Protein AF-A0A392PIH7-F1 (afdb_monomer_lite)

Foldseek 3Di:
DDDDDLVNCVVVVVVLLVQCVDPDLVSVLVSLVVLLVCLVPPLVSCLVPLVVVLVSLVVSCPDPDPSSNVSSVSSNVSSVVSPVVVDDDDPDDDDDDDDDDDDDDDDDDDDDDDDDDDDDD

pLDDT: mean 76.93, std 20.31, range [34.88, 97.38]

Sequence (121 aa):
AGAIAPQSLEHLLPSIHDCLSSNDWATRKAAAETLCSLALHSSSLITDKTAPTVALLETCWCDKIKPVRESMTEALQLWKKIAGKGDGSSHDSKPLSSDGGNPESAVLSESSDLKKANSDE

Organism: NCBI:txid97028

Structure (mmCIF, N/CA/C/O backbone):
data_AF-A0A392PIH7-F1
#
_entry.id   AF-A0A392PIH7-F1
#
loop_
_atom_site.group_PDB
_atom_site.id
_atom_site.type_symbol
_atom_site.label_atom_id
_atom_site.label_alt_id
_atom_site.label_comp_id
_atom_site.label_asym_id
_atom_site.label_entity_id
_atom_site.label_seq_id
_atom_site.pdbx_PDB_ins_code
_atom_site.Cartn_x
_atom_site.Cartn_y
_atom_site.Cartn_z
_atom_site.occupancy
_atom_site.B_iso_or_equiv
_atom_site.auth_seq_id
_atom_site.auth_comp_id
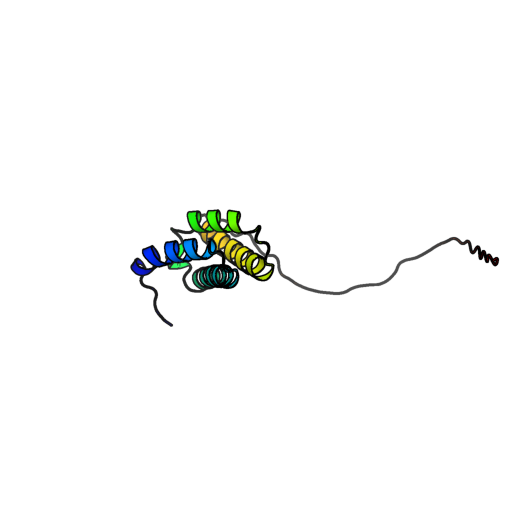_atom_site.auth_asym_id
_atom_site.auth_atom_id
_atom_site.pdbx_PDB_model_num
ATOM 1 N N . ALA A 1 1 ? -5.610 21.673 -0.692 1.00 46.09 1 ALA A N 1
ATOM 2 C CA . ALA A 1 1 ? -5.748 20.234 -0.395 1.00 46.09 1 ALA A CA 1
ATOM 3 C C . ALA A 1 1 ? -7.099 19.772 -0.924 1.00 46.09 1 ALA A C 1
ATOM 5 O O . ALA A 1 1 ? -8.081 20.457 -0.663 1.00 46.09 1 ALA A O 1
ATOM 6 N N . GLY A 1 2 ? -7.150 18.696 -1.712 1.00 56.38 2 GLY A N 1
ATOM 7 C CA . GLY A 1 2 ? -8.422 18.073 -2.089 1.00 56.38 2 GLY A CA 1
ATOM 8 C C . GLY A 1 2 ? -8.980 17.320 -0.885 1.00 56.38 2 GLY A C 1
ATOM 9 O O . GLY A 1 2 ? -8.257 16.533 -0.280 1.00 56.38 2 GLY A O 1
ATOM 10 N N . ALA A 1 3 ? -10.219 17.604 -0.492 1.00 64.62 3 ALA A N 1
ATOM 11 C CA . ALA A 1 3 ? -10.881 16.881 0.586 1.00 64.62 3 ALA A CA 1
ATOM 12 C C . ALA A 1 3 ? -11.469 15.580 0.026 1.00 64.62 3 ALA A C 1
ATOM 14 O O . ALA A 1 3 ? -12.268 15.615 -0.909 1.00 64.62 3 ALA A O 1
ATOM 15 N N . ILE A 1 4 ? -11.067 14.440 0.584 1.00 68.75 4 ILE A N 1
ATOM 16 C CA . ILE A 1 4 ? -11.663 13.144 0.255 1.00 68.75 4 ILE A CA 1
ATOM 17 C C . ILE A 1 4 ? -12.932 13.019 1.095 1.00 68.75 4 ILE A C 1
ATOM 19 O O . ILE A 1 4 ? -12.873 13.064 2.324 1.00 68.75 4 ILE A O 1
ATOM 23 N N . ALA A 1 5 ? -14.088 12.891 0.446 1.00 77.06 5 ALA A N 1
ATOM 24 C CA . ALA A 1 5 ? -15.327 12.630 1.166 1.00 77.06 5 ALA A CA 1
ATOM 25 C C . ALA A 1 5 ? -15.299 11.189 1.713 1.00 77.06 5 ALA A C 1
ATOM 27 O O . ALA A 1 5 ? -14.896 10.288 0.969 1.00 77.06 5 ALA A O 1
ATOM 28 N N . PRO A 1 6 ? -15.777 10.919 2.942 1.00 74.00 6 PRO A N 1
ATOM 29 C CA . PRO A 1 6 ? -15.803 9.564 3.505 1.00 74.00 6 PRO A CA 1
ATOM 30 C C . PRO A 1 6 ? -16.476 8.536 2.580 1.00 74.00 6 PRO A C 1
ATOM 32 O O . PRO A 1 6 ? -15.983 7.430 2.418 1.00 74.00 6 PRO A O 1
ATOM 35 N N . GLN A 1 7 ? -17.535 8.938 1.870 1.00 80.56 7 GLN A N 1
ATOM 36 C CA . GLN A 1 7 ? -18.225 8.103 0.877 1.00 80.56 7 GLN A CA 1
ATOM 37 C C . GLN A 1 7 ? -17.352 7.708 -0.329 1.00 80.56 7 GLN A C 1
ATOM 39 O O . GLN A 1 7 ? -17.484 6.615 -0.863 1.00 80.56 7 GLN A O 1
ATOM 44 N N . SER A 1 8 ? -16.429 8.573 -0.770 1.00 81.94 8 SER A N 1
ATOM 45 C CA . SER A 1 8 ? -15.525 8.236 -1.884 1.00 81.94 8 SER A CA 1
ATOM 46 C C . SER A 1 8 ? -14.468 7.213 -1.480 1.00 81.94 8 SER A C 1
ATOM 48 O O . SER A 1 8 ? -13.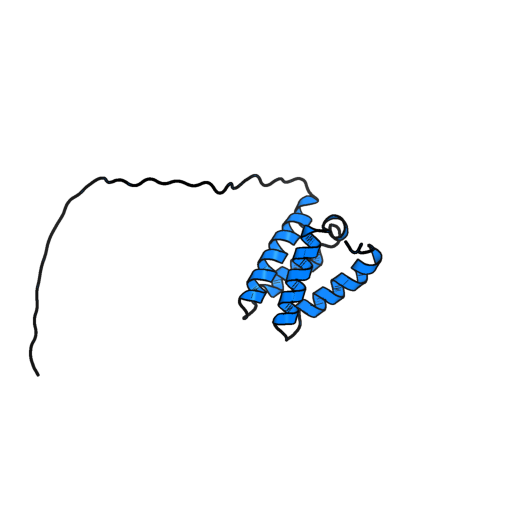981 6.464 -2.326 1.00 81.94 8 SER A O 1
ATOM 50 N N . LEU A 1 9 ? -14.154 7.134 -0.184 1.00 85.94 9 LEU A N 1
ATOM 51 C CA . LEU A 1 9 ? -13.193 6.178 0.345 1.00 85.94 9 LEU A CA 1
ATOM 52 C C . LEU A 1 9 ? -13.691 4.731 0.203 1.00 85.94 9 LEU A C 1
ATOM 54 O O . LEU A 1 9 ? -12.881 3.836 -0.027 1.00 85.94 9 LEU A O 1
ATOM 58 N N . GLU A 1 10 ? -15.008 4.514 0.281 1.00 86.06 10 GLU A N 1
ATOM 59 C CA . GLU A 1 10 ? -15.631 3.190 0.149 1.00 86.06 10 GLU A CA 1
ATOM 60 C C . GLU A 1 10 ? -15.374 2.545 -1.217 1.00 86.06 10 GLU A C 1
ATOM 62 O O . GLU A 1 10 ? -15.249 1.327 -1.303 1.00 86.06 10 GLU A O 1
ATOM 67 N N . HIS A 1 11 ? -15.227 3.355 -2.267 1.00 89.25 11 HIS A N 1
ATOM 68 C CA . HIS A 1 11 ? -14.899 2.886 -3.616 1.00 89.25 11 HIS A CA 1
ATOM 69 C C . HIS A 1 11 ? -13.402 2.983 -3.931 1.00 89.25 11 HIS A C 1
ATOM 71 O O . HIS A 1 11 ? -12.858 2.165 -4.678 1.00 89.25 11 HIS A O 1
ATOM 77 N N . LEU A 1 12 ? -12.720 3.974 -3.350 1.00 92.00 12 LEU A N 1
ATOM 78 C CA . LEU A 1 12 ? -11.296 4.200 -3.564 1.00 92.00 12 LEU A CA 1
ATOM 79 C C . LEU A 1 12 ? -10.445 3.069 -2.979 1.00 92.00 12 LEU A C 1
ATOM 81 O O . LEU A 1 12 ? -9.526 2.607 -3.649 1.00 92.00 12 LEU A O 1
ATOM 85 N N . LEU A 1 13 ? -10.742 2.608 -1.758 1.00 92.62 13 LEU A N 1
ATOM 86 C CA . LEU A 1 13 ? -9.949 1.558 -1.109 1.00 92.62 13 LEU A CA 1
ATOM 87 C C . LEU A 1 13 ? -9.937 0.242 -1.900 1.00 92.62 13 LEU A C 1
ATOM 89 O O . LEU A 1 13 ? -8.839 -0.230 -2.196 1.00 92.62 13 LEU A O 1
ATOM 93 N N . PRO A 1 14 ? -11.095 -0.312 -2.312 1.00 93.50 14 PRO A N 1
ATOM 94 C CA . PRO A 1 14 ? -11.127 -1.483 -3.186 1.00 93.50 14 PRO A CA 1
ATOM 95 C C . PRO A 1 14 ? -10.350 -1.275 -4.491 1.00 93.50 14 PRO A C 1
ATOM 97 O O . PRO A 1 14 ? -9.564 -2.130 -4.876 1.00 93.50 14 PRO A O 1
ATOM 100 N N . SER A 1 15 ? -10.475 -0.100 -5.120 1.00 95.19 15 SER A N 1
ATOM 101 C CA . SER A 1 15 ? -9.738 0.203 -6.357 1.00 95.19 15 SER A CA 1
ATOM 102 C C . SER A 1 15 ? -8.218 0.197 -6.144 1.00 95.19 15 SER A C 1
ATOM 104 O O . SER A 1 15 ? -7.462 -0.259 -6.998 1.00 95.19 15 SER A O 1
ATOM 106 N N . ILE A 1 16 ? -7.744 0.692 -4.996 1.00 95.62 16 ILE A N 1
ATOM 107 C CA . ILE A 1 16 ? -6.323 0.623 -4.638 1.00 95.62 16 ILE A CA 1
ATOM 108 C C . ILE A 1 16 ? -5.904 -0.831 -4.392 1.00 95.62 16 ILE A C 1
ATOM 110 O O . ILE A 1 16 ? -4.824 -1.225 -4.828 1.00 95.62 16 ILE A O 1
ATOM 114 N N . HIS A 1 17 ? -6.743 -1.634 -3.729 1.00 94.38 17 HIS A N 1
ATOM 115 C CA . HIS A 1 17 ? -6.481 -3.060 -3.494 1.00 94.38 17 HIS A CA 1
ATOM 116 C C . HIS A 1 17 ? -6.331 -3.840 -4.804 1.00 94.38 17 HIS A C 1
ATOM 118 O O . HIS A 1 17 ? -5.390 -4.623 -4.940 1.00 94.38 17 HIS A O 1
ATOM 124 N N . ASP A 1 18 ? -7.171 -3.555 -5.796 1.00 94.56 18 ASP A N 1
ATOM 125 C CA . ASP A 1 18 ? -7.048 -4.130 -7.138 1.00 94.56 18 ASP A CA 1
ATOM 126 C C . ASP A 1 18 ? -5.715 -3.733 -7.795 1.00 94.56 18 ASP A C 1
ATOM 128 O O . ASP A 1 18 ? -5.003 -4.577 -8.347 1.00 94.56 18 ASP A O 1
ATOM 132 N N . CYS A 1 19 ? -5.305 -2.466 -7.663 1.00 94.88 19 CYS A N 1
ATOM 133 C CA . CYS A 1 19 ? -4.021 -1.983 -8.178 1.00 94.88 19 CYS A CA 1
ATOM 134 C C . CYS A 1 19 ? -2.804 -2.652 -7.513 1.00 94.88 19 CYS A C 1
ATOM 136 O O . CYS A 1 19 ? -1.781 -2.830 -8.178 1.00 94.88 19 CYS A O 1
ATOM 138 N N . LEU A 1 20 ? -2.894 -3.072 -6.244 1.00 92.75 20 LEU A N 1
ATOM 139 C CA . LEU A 1 20 ? -1.833 -3.850 -5.579 1.00 92.75 20 LEU A CA 1
ATOM 140 C C . LEU A 1 20 ? -1.655 -5.243 -6.199 1.00 92.75 20 LEU A C 1
ATOM 142 O O . LEU A 1 20 ? -0.566 -5.808 -6.118 1.00 92.75 20 LEU A O 1
ATOM 146 N N . SER A 1 21 ? -2.690 -5.765 -6.857 1.00 91.38 21 SER A N 1
ATOM 147 C CA . SER A 1 21 ? -2.666 -7.048 -7.568 1.00 91.38 21 SER A CA 1
ATOM 148 C C . SER A 1 21 ? -2.316 -6.906 -9.056 1.00 91.38 21 SER A C 1
ATOM 150 O O . SER A 1 21 ? -2.306 -7.896 -9.788 1.00 91.38 21 SER A O 1
ATOM 152 N N . SER A 1 22 ? -2.013 -5.690 -9.528 1.00 93.38 22 SER A N 1
ATOM 153 C CA . SER A 1 22 ? -1.661 -5.433 -10.928 1.00 93.38 22 SER A CA 1
ATOM 154 C C . SER A 1 22 ? -0.370 -6.143 -11.338 1.00 93.38 22 SER A C 1
ATOM 156 O O . SER A 1 22 ? 0.591 -6.241 -10.573 1.00 93.38 22 SER A O 1
ATOM 158 N N . ASN A 1 23 ? -0.296 -6.575 -12.596 1.00 92.00 23 ASN A N 1
ATOM 159 C CA . ASN A 1 23 ? 0.911 -7.181 -13.156 1.00 92.00 23 ASN A CA 1
ATOM 160 C C . ASN A 1 23 ? 2.031 -6.149 -13.404 1.00 92.00 23 ASN A C 1
ATOM 162 O O . ASN A 1 23 ? 3.207 -6.514 -13.483 1.00 92.00 23 ASN A O 1
ATOM 166 N N . ASP A 1 24 ? 1.677 -4.866 -13.488 1.00 94.75 24 ASP A N 1
ATOM 167 C CA . ASP A 1 24 ? 2.607 -3.758 -13.676 1.00 94.75 24 ASP A CA 1
ATOM 168 C C . ASP A 1 24 ? 3.199 -3.286 -12.339 1.00 94.75 24 ASP A C 1
ATOM 170 O O . ASP A 1 24 ? 2.485 -2.929 -11.399 1.00 94.75 24 ASP A O 1
ATOM 174 N N . TRP A 1 25 ? 4.530 -3.280 -12.246 1.00 93.88 25 TRP A N 1
ATOM 175 C CA . TRP A 1 25 ? 5.219 -2.940 -10.999 1.00 93.88 25 TRP A CA 1
ATOM 176 C C . TRP A 1 25 ? 5.036 -1.467 -10.620 1.00 93.88 25 TRP A C 1
ATOM 178 O O . TRP A 1 25 ? 4.978 -1.151 -9.432 1.00 93.88 25 TRP A O 1
ATOM 188 N N . ALA A 1 26 ? 4.928 -0.570 -11.606 1.00 96.06 26 ALA A N 1
ATOM 189 C CA . ALA A 1 26 ? 4.748 0.854 -11.355 1.00 96.06 26 ALA A CA 1
ATOM 190 C C . ALA A 1 26 ? 3.358 1.130 -10.759 1.00 96.06 26 ALA A C 1
ATOM 192 O O . ALA A 1 26 ? 3.245 1.895 -9.804 1.00 96.06 26 ALA A O 1
ATOM 193 N N . THR A 1 27 ? 2.329 0.427 -11.237 1.00 96.62 27 THR A N 1
ATOM 194 C CA . THR A 1 27 ? 0.965 0.455 -10.692 1.00 96.62 27 THR A CA 1
ATOM 195 C C . THR A 1 27 ? 0.936 -0.026 -9.243 1.00 96.62 27 THR A C 1
ATOM 197 O O . THR A 1 27 ? 0.388 0.663 -8.383 1.00 96.62 27 THR A O 1
ATOM 200 N N . ARG A 1 28 ? 1.584 -1.162 -8.936 1.00 95.00 28 ARG A N 1
ATOM 201 C CA . ARG A 1 28 ? 1.666 -1.669 -7.553 1.00 95.00 28 ARG A CA 1
ATOM 202 C C . ARG A 1 28 ? 2.392 -0.699 -6.623 1.00 95.00 28 ARG A C 1
ATOM 204 O O . ARG A 1 28 ? 1.944 -0.471 -5.502 1.00 95.00 28 ARG A O 1
ATOM 211 N N . LYS A 1 29 ? 3.490 -0.099 -7.094 1.00 95.56 29 LYS A N 1
ATOM 212 C CA . LYS A 1 29 ? 4.229 0.926 -6.346 1.00 95.56 29 LYS A CA 1
ATOM 213 C C . LYS A 1 29 ? 3.353 2.149 -6.066 1.00 95.56 2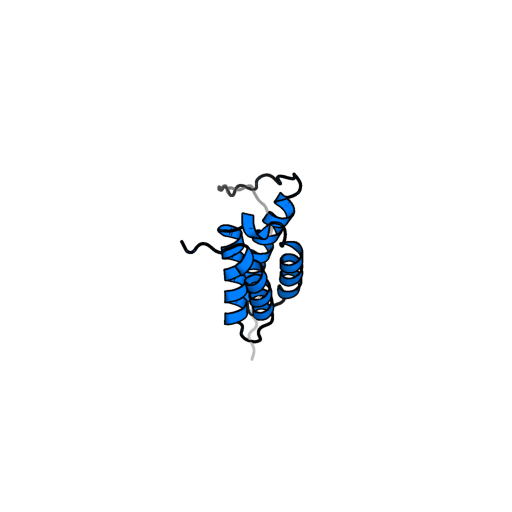9 LYS A C 1
ATOM 215 O O . LYS A 1 29 ? 3.238 2.549 -4.914 1.00 95.56 29 LYS A O 1
ATOM 220 N N . ALA A 1 30 ? 2.699 2.698 -7.089 1.00 97.38 30 ALA A N 1
ATOM 221 C CA . ALA A 1 30 ? 1.827 3.862 -6.942 1.00 97.38 30 ALA A CA 1
ATOM 222 C C . ALA A 1 30 ? 0.650 3.584 -5.991 1.00 97.38 30 ALA A C 1
ATOM 224 O O . ALA A 1 30 ? 0.284 4.444 -5.190 1.00 97.38 30 ALA A O 1
ATOM 225 N N . ALA A 1 31 ? 0.089 2.373 -6.027 1.00 96.62 31 ALA A N 1
ATOM 226 C CA . ALA A 1 31 ? -0.939 1.941 -5.086 1.00 96.62 31 ALA A CA 1
ATOM 227 C C . ALA A 1 31 ? -0.419 1.933 -3.639 1.00 96.62 31 ALA A C 1
ATOM 229 O O . ALA A 1 31 ? -1.053 2.515 -2.759 1.00 96.62 31 ALA A O 1
ATOM 230 N N . ALA A 1 32 ? 0.764 1.357 -3.396 1.00 95.88 32 ALA A N 1
ATOM 231 C CA . ALA A 1 32 ? 1.395 1.368 -2.076 1.00 95.88 32 ALA A CA 1
ATOM 232 C C . ALA A 1 32 ? 1.707 2.799 -1.589 1.00 95.88 32 ALA A C 1
ATOM 234 O O . ALA A 1 32 ? 1.377 3.151 -0.460 1.00 95.88 32 ALA A O 1
ATOM 235 N N . GLU A 1 33 ? 2.252 3.665 -2.449 1.00 96.38 33 GLU A N 1
ATOM 236 C CA . GLU A 1 33 ? 2.527 5.078 -2.127 1.00 96.38 33 GLU A CA 1
ATOM 237 C C . GLU A 1 33 ? 1.244 5.877 -1.838 1.00 96.38 33 GLU A C 1
ATOM 239 O O . GLU A 1 33 ? 1.217 6.752 -0.964 1.00 96.38 33 GLU A O 1
ATOM 244 N N . THR A 1 34 ? 0.147 5.544 -2.522 1.00 96.50 34 THR A N 1
ATOM 245 C CA . THR A 1 34 ? -1.177 6.114 -2.243 1.00 96.50 34 THR A CA 1
ATOM 246 C C . THR A 1 34 ? -1.665 5.693 -0.857 1.00 96.50 34 THR A C 1
ATOM 248 O O . THR A 1 34 ? -2.153 6.535 -0.102 1.00 96.50 34 THR A O 1
ATOM 251 N N . LEU A 1 35 ? -1.478 4.423 -0.474 1.00 95.69 35 LEU A N 1
ATOM 252 C CA . LEU A 1 35 ? -1.785 3.946 0.878 1.00 95.69 35 LEU A CA 1
ATOM 253 C C . LEU A 1 35 ? -0.928 4.637 1.945 1.00 95.69 35 LEU A C 1
ATOM 255 O O . LEU A 1 35 ? -1.463 4.978 3.002 1.00 95.69 35 LEU A O 1
ATOM 259 N N . CYS A 1 36 ? 0.358 4.896 1.684 1.00 95.44 36 CYS A N 1
ATOM 260 C CA . CYS A 1 36 ? 1.203 5.697 2.577 1.00 95.44 36 CYS A CA 1
ATOM 261 C C . CYS A 1 36 ? 0.637 7.110 2.753 1.00 95.44 36 CYS A C 1
ATOM 263 O O . CYS A 1 36 ? 0.429 7.568 3.875 1.00 95.44 36 CYS A O 1
ATOM 265 N N . SER A 1 37 ? 0.322 7.781 1.643 1.00 95.00 37 SER A N 1
ATOM 266 C CA . SER A 1 37 ? -0.215 9.146 1.649 1.00 95.00 37 SER A CA 1
ATOM 267 C C . SER A 1 37 ? -1.537 9.232 2.416 1.00 95.00 37 SER A C 1
ATOM 269 O O . SER A 1 37 ? -1.742 10.147 3.214 1.00 95.00 37 SER A O 1
ATOM 271 N N . LEU A 1 38 ? -2.417 8.244 2.233 1.00 93.25 38 LEU A N 1
ATOM 272 C CA . LEU A 1 38 ? -3.693 8.165 2.938 1.00 93.25 38 LEU A CA 1
ATOM 273 C C . LEU A 1 38 ? -3.494 7.978 4.448 1.00 93.25 38 LEU A C 1
ATOM 275 O O . LEU A 1 38 ? -4.144 8.655 5.243 1.00 93.25 38 LEU A O 1
ATOM 279 N N . ALA A 1 39 ? -2.551 7.125 4.849 1.00 93.38 39 ALA A N 1
ATOM 280 C CA . ALA A 1 39 ? -2.208 6.923 6.252 1.00 93.38 39 ALA A CA 1
ATOM 281 C C . ALA A 1 39 ? -1.593 8.170 6.911 1.00 93.38 39 ALA A C 1
ATOM 283 O O . ALA A 1 39 ? -1.874 8.451 8.075 1.00 93.38 39 ALA A O 1
ATOM 284 N N . LEU A 1 40 ? -0.789 8.946 6.183 1.00 91.31 40 LEU A N 1
ATOM 285 C CA . LEU A 1 40 ? -0.147 10.152 6.713 1.00 91.31 40 LEU A CA 1
ATOM 286 C C . LEU A 1 40 ? -1.103 11.346 6.810 1.00 91.31 40 LEU A C 1
ATOM 288 O O . LEU A 1 40 ? -1.057 12.093 7.786 1.00 91.31 40 LEU A O 1
ATOM 292 N N . HIS A 1 41 ? -1.967 11.531 5.812 1.00 91.06 41 HIS A N 1
ATOM 293 C CA . HIS A 1 41 ? -2.768 12.751 5.672 1.00 91.06 41 HIS A CA 1
ATOM 294 C C . HIS A 1 41 ? -4.248 12.574 6.010 1.00 91.06 41 HIS A C 1
ATOM 296 O O . HIS A 1 41 ? -4.962 13.559 6.189 1.00 91.06 41 HIS A O 1
ATOM 302 N N . SER A 1 42 ? -4.740 11.339 6.068 1.00 88.56 42 SER A N 1
ATOM 303 C CA . SER A 1 42 ? -6.168 11.041 6.219 1.00 88.56 42 SER A CA 1
ATOM 304 C C . SER A 1 42 ? -6.415 9.820 7.106 1.00 88.56 42 SER A C 1
ATOM 306 O O . SER A 1 42 ? -7.415 9.124 6.941 1.00 88.56 42 SER A O 1
ATOM 308 N N . SER A 1 43 ? -5.523 9.573 8.072 1.00 88.06 43 SER A N 1
ATOM 309 C CA . SER A 1 43 ? -5.626 8.449 9.015 1.00 88.06 43 SER A CA 1
ATOM 310 C C . SER A 1 43 ? -6.982 8.370 9.715 1.00 88.06 43 SER A C 1
ATOM 312 O O . SER A 1 43 ? -7.512 7.274 9.857 1.00 88.06 43 SER A O 1
ATOM 314 N N . SER A 1 44 ? -7.576 9.510 10.084 1.00 87.50 44 SER A N 1
ATOM 315 C CA . SER A 1 44 ? -8.891 9.582 10.739 1.00 87.50 44 SER A CA 1
ATOM 316 C C . SER A 1 44 ? -10.050 9.041 9.899 1.00 87.50 44 SER A C 1
ATOM 318 O O . SER A 1 44 ? -11.084 8.705 10.459 1.00 87.50 44 SER A O 1
ATOM 320 N N . LEU A 1 45 ? -9.902 8.965 8.572 1.00 86.25 45 LEU A N 1
ATOM 321 C CA . LEU A 1 45 ? -10.934 8.432 7.678 1.00 86.25 45 LEU A CA 1
ATOM 322 C C . LEU A 1 45 ? -10.834 6.910 7.513 1.00 86.25 45 LEU A C 1
ATOM 324 O O . LEU A 1 45 ? -11.792 6.278 7.076 1.00 86.25 45 LEU A O 1
ATOM 328 N N . ILE A 1 46 ? -9.673 6.326 7.822 1.00 89.44 46 ILE A N 1
ATOM 329 C CA . ILE A 1 46 ? -9.372 4.912 7.563 1.00 89.44 46 ILE A CA 1
ATOM 330 C C . ILE A 1 46 ? -9.246 4.065 8.830 1.00 89.44 46 ILE A C 1
ATOM 332 O O . ILE A 1 46 ? -9.049 2.858 8.704 1.00 89.44 46 ILE A O 1
ATOM 336 N N . THR A 1 47 ? -9.372 4.649 10.028 1.00 87.38 47 THR A N 1
ATOM 337 C CA . THR A 1 47 ? -9.227 3.957 11.325 1.00 87.38 47 THR A CA 1
ATOM 338 C C . THR A 1 47 ? -10.036 2.664 11.405 1.00 87.38 47 THR A C 1
ATOM 340 O O . THR A 1 47 ? -9.503 1.629 11.801 1.00 87.38 47 THR A O 1
ATOM 343 N N . ASP A 1 48 ? -11.277 2.688 10.922 1.00 86.12 48 ASP A N 1
ATOM 344 C CA . ASP A 1 48 ? -12.225 1.568 10.997 1.00 86.12 48 ASP A CA 1
ATOM 345 C C . ASP A 1 48 ? -12.071 0.552 9.852 1.00 86.12 48 ASP A C 1
ATOM 347 O O . ASP A 1 48 ? -12.768 -0.460 9.801 1.00 86.12 48 ASP A O 1
ATOM 351 N N . LYS A 1 49 ? -11.181 0.823 8.889 1.00 85.94 49 LYS A N 1
ATOM 352 C CA . LYS A 1 49 ? -10.993 0.031 7.659 1.00 85.94 49 LYS A CA 1
ATOM 353 C C . LYS A 1 49 ? -9.556 -0.457 7.479 1.00 85.94 49 LYS A C 1
ATOM 355 O O . LYS A 1 49 ? -9.145 -0.820 6.379 1.00 85.94 49 LYS A O 1
ATOM 360 N N . THR A 1 50 ? -8.783 -0.484 8.561 1.00 91.56 50 THR A N 1
ATOM 361 C CA . THR A 1 50 ? -7.365 -0.858 8.527 1.00 91.56 50 THR A CA 1
ATOM 362 C C . THR A 1 50 ? -7.135 -2.356 8.329 1.00 91.56 50 THR A C 1
ATOM 364 O O . THR A 1 50 ? -6.255 -2.726 7.556 1.00 91.56 50 THR A O 1
ATOM 367 N N . ALA A 1 51 ? -7.933 -3.219 8.966 1.00 91.69 51 ALA A N 1
ATOM 368 C CA . ALA A 1 51 ? -7.731 -4.672 8.974 1.00 91.69 51 ALA A CA 1
ATOM 369 C C . ALA A 1 51 ? -7.581 -5.331 7.581 1.00 91.69 51 ALA A C 1
ATOM 371 O O . ALA A 1 51 ? -6.566 -5.998 7.366 1.00 91.69 51 ALA A O 1
ATOM 372 N N . PRO A 1 52 ? -8.506 -5.146 6.612 1.00 91.56 52 PRO A N 1
ATOM 373 C CA . PRO A 1 52 ? -8.374 -5.774 5.294 1.00 91.56 52 PRO A CA 1
ATOM 374 C C . PRO A 1 52 ? -7.145 -5.271 4.525 1.00 91.56 52 PRO A C 1
ATOM 376 O O . PRO A 1 52 ? -6.458 -6.056 3.878 1.00 91.56 52 PRO A O 1
ATOM 379 N N . THR A 1 53 ? -6.819 -3.981 4.640 1.00 93.31 53 THR A N 1
ATOM 380 C CA . THR A 1 53 ? -5.638 -3.409 3.983 1.00 93.31 53 THR A CA 1
ATOM 381 C C . THR A 1 53 ? -4.339 -3.928 4.596 1.00 93.31 53 THR A C 1
ATOM 383 O O . THR A 1 53 ? -3.407 -4.240 3.861 1.00 93.31 53 THR A O 1
ATOM 386 N N . VAL A 1 54 ? -4.267 -4.057 5.927 1.00 93.62 54 VAL A N 1
ATOM 387 C CA . VAL A 1 54 ? -3.096 -4.635 6.608 1.00 93.62 54 VAL A CA 1
ATOM 388 C C . VAL A 1 54 ? -2.884 -6.080 6.164 1.00 93.62 54 VAL A C 1
ATOM 390 O O . VAL A 1 54 ? -1.771 -6.420 5.774 1.00 93.62 54 VAL A O 1
ATOM 393 N N . ALA A 1 55 ? -3.940 -6.900 6.146 1.00 92.25 55 ALA A N 1
ATOM 394 C CA . ALA A 1 55 ? -3.853 -8.286 5.692 1.00 92.25 55 ALA A CA 1
ATOM 395 C C . ALA A 1 55 ? -3.356 -8.382 4.239 1.00 92.25 55 ALA A C 1
ATOM 397 O O . ALA A 1 55 ? -2.467 -9.173 3.938 1.00 92.25 55 ALA A O 1
ATOM 398 N N . LEU A 1 56 ? -3.868 -7.533 3.343 1.00 90.75 56 LEU A N 1
ATOM 399 C CA . LEU A 1 56 ? -3.420 -7.502 1.951 1.00 90.75 56 LEU A CA 1
ATOM 400 C C . LEU A 1 56 ? -1.933 -7.129 1.840 1.00 90.75 56 LEU A C 1
ATOM 402 O O . LEU A 1 56 ? -1.167 -7.833 1.184 1.00 90.75 56 LEU A O 1
ATOM 406 N N . LEU A 1 57 ? -1.494 -6.082 2.541 1.00 91.81 57 LEU A N 1
ATOM 407 C CA . LEU A 1 57 ? -0.090 -5.659 2.563 1.00 91.81 57 LEU A CA 1
ATOM 408 C C . LEU A 1 57 ? 0.848 -6.758 3.098 1.00 91.81 57 LEU A C 1
ATOM 410 O O . LEU A 1 57 ? 1.952 -6.926 2.579 1.00 91.81 57 LEU A O 1
ATOM 414 N N . GLU A 1 58 ? 0.403 -7.549 4.079 1.00 90.38 58 GLU A N 1
ATOM 415 C CA . GLU A 1 58 ? 1.146 -8.713 4.584 1.00 90.38 58 GLU A CA 1
ATOM 416 C C . GLU A 1 58 ? 1.282 -9.837 3.556 1.00 90.38 58 GLU A C 1
ATOM 418 O O . GLU A 1 58 ? 2.249 -10.590 3.612 1.00 90.38 58 GLU A O 1
ATOM 423 N N . THR A 1 59 ? 0.369 -9.952 2.591 1.00 85.88 59 THR A N 1
ATOM 424 C CA . THR A 1 59 ? 0.510 -10.922 1.492 1.00 85.88 59 THR A CA 1
ATOM 425 C C . THR A 1 59 ? 1.415 -10.413 0.367 1.00 85.88 59 THR A C 1
ATOM 427 O O . THR A 1 59 ? 2.095 -11.204 -0.286 1.00 85.88 59 THR A O 1
ATOM 430 N N . CYS A 1 60 ? 1.488 -9.093 0.166 1.00 75.62 60 CYS A N 1
ATOM 431 C CA . CYS A 1 60 ? 2.180 -8.473 -0.969 1.00 75.62 60 CYS A CA 1
ATOM 432 C C . CYS A 1 60 ? 3.676 -8.171 -0.736 1.00 75.62 60 CYS A C 1
ATOM 434 O O . CYS A 1 60 ? 4.364 -7.736 -1.659 1.00 75.62 60 CYS A O 1
ATOM 436 N N . TRP A 1 61 ? 4.220 -8.406 0.463 1.00 72.12 61 TRP A N 1
ATOM 437 C CA . TRP A 1 61 ? 5.615 -8.066 0.800 1.00 72.12 61 TRP A CA 1
ATOM 438 C C . TRP A 1 61 ? 6.692 -8.873 0.041 1.00 72.12 61 TRP A C 1
ATOM 440 O O . TRP A 1 61 ? 7.844 -8.441 -0.041 1.00 72.12 61 TRP A O 1
ATOM 450 N N . CYS A 1 62 ? 6.331 -10.007 -0.573 1.00 71.06 62 CYS A N 1
ATOM 451 C CA . CYS A 1 62 ? 7.232 -10.879 -1.341 1.00 71.06 62 CYS A CA 1
ATOM 452 C C . CYS A 1 62 ? 7.396 -10.477 -2.824 1.00 71.06 62 CYS A C 1
ATOM 454 O O . CYS A 1 62 ? 7.656 -11.332 -3.674 1.00 71.06 62 CYS A O 1
ATOM 456 N N . ASP A 1 63 ? 7.239 -9.196 -3.170 1.00 85.31 63 ASP A N 1
ATOM 457 C CA . ASP A 1 63 ? 7.391 -8.740 -4.556 1.00 85.31 63 ASP A CA 1
ATOM 458 C C . ASP A 1 63 ? 8.835 -8.923 -5.070 1.00 85.31 63 ASP A C 1
ATOM 460 O O . ASP A 1 63 ? 9.819 -8.713 -4.359 1.00 85.31 63 ASP A O 1
ATOM 464 N N . LYS A 1 64 ? 9.000 -9.288 -6.343 1.00 88.00 64 LYS A N 1
ATOM 465 C CA . LYS A 1 64 ? 10.327 -9.433 -6.965 1.00 88.00 64 LYS A CA 1
ATOM 466 C C . LYS A 1 64 ? 11.015 -8.082 -7.191 1.00 88.00 64 LYS A C 1
ATOM 468 O O . LYS A 1 64 ? 12.231 -8.028 -7.365 1.00 88.00 64 LYS A O 1
ATOM 473 N N . ILE A 1 65 ? 10.254 -6.991 -7.197 1.00 92.00 65 ILE A N 1
ATOM 474 C CA . ILE A 1 65 ? 10.715 -5.643 -7.509 1.00 92.00 65 ILE A CA 1
ATOM 475 C C . ILE A 1 65 ? 11.023 -4.890 -6.212 1.00 92.00 65 ILE A C 1
ATOM 477 O O . ILE A 1 65 ? 10.148 -4.637 -5.386 1.00 92.00 65 ILE A O 1
ATOM 481 N N . LYS A 1 66 ? 12.294 -4.509 -6.024 1.00 91.75 66 LYS A N 1
ATOM 482 C CA . LYS A 1 66 ? 12.771 -3.795 -4.825 1.00 91.75 66 LYS A CA 1
ATOM 483 C C . LYS A 1 66 ? 11.956 -2.532 -4.488 1.00 91.75 66 LYS A C 1
ATOM 485 O O . LYS A 1 66 ? 11.476 -2.476 -3.360 1.00 91.75 66 LYS A O 1
ATOM 490 N N . PRO A 1 67 ? 11.731 -1.580 -5.413 1.00 92.44 67 PRO A N 1
ATOM 491 C CA . PRO A 1 67 ? 10.992 -0.369 -5.064 1.00 92.44 67 PRO A CA 1
ATOM 492 C C . PRO A 1 67 ? 9.530 -0.641 -4.679 1.00 92.44 67 PRO A C 1
ATOM 494 O O . PRO A 1 67 ? 8.984 0.085 -3.861 1.00 92.44 67 PRO A O 1
ATOM 497 N N . VAL A 1 68 ? 8.901 -1.707 -5.195 1.00 93.50 68 VAL A N 1
ATOM 498 C CA . VAL A 1 68 ? 7.551 -2.100 -4.751 1.00 93.50 68 VAL A CA 1
ATOM 499 C C . VAL A 1 68 ? 7.597 -2.602 -3.309 1.00 93.50 68 VAL A C 1
ATOM 501 O O . VAL A 1 68 ? 6.801 -2.162 -2.488 1.00 93.50 68 VAL A O 1
ATOM 504 N N . ARG A 1 69 ? 8.556 -3.476 -2.974 1.00 93.31 69 ARG A N 1
ATOM 505 C CA . ARG A 1 69 ? 8.715 -3.993 -1.603 1.00 93.31 69 ARG A CA 1
ATOM 506 C C . ARG A 1 69 ? 8.954 -2.893 -0.577 1.00 93.31 69 ARG A C 1
ATOM 508 O O . ARG A 1 69 ? 8.387 -2.959 0.510 1.00 93.31 69 ARG A O 1
ATOM 515 N N . GLU A 1 70 ? 9.789 -1.910 -0.904 1.00 93.88 70 GLU A N 1
ATOM 516 C CA . GLU A 1 70 ? 10.079 -0.779 -0.016 1.00 93.88 70 GLU A CA 1
ATOM 517 C C . GLU A 1 70 ? 8.802 0.019 0.276 1.00 93.88 70 GLU A C 1
ATOM 519 O O . GLU A 1 70 ? 8.435 0.163 1.442 1.00 93.88 70 GLU A O 1
ATOM 524 N N . SER A 1 71 ? 8.054 0.412 -0.763 1.00 95.06 71 SER A N 1
ATOM 525 C CA . SER A 1 71 ? 6.779 1.123 -0.597 1.00 95.06 71 SER A CA 1
ATOM 526 C C . SER A 1 71 ? 5.722 0.290 0.143 1.00 95.06 71 SER A C 1
ATOM 528 O O . SER A 1 71 ? 5.014 0.817 0.995 1.00 95.06 71 SER A O 1
ATOM 530 N N . MET A 1 72 ? 5.624 -1.017 -0.128 1.00 94.19 72 MET A N 1
ATOM 531 C CA . MET A 1 72 ? 4.698 -1.924 0.572 1.00 94.19 72 MET A CA 1
ATOM 532 C C . MET A 1 72 ? 5.045 -2.068 2.057 1.00 94.19 72 MET A C 1
ATOM 534 O O . MET A 1 72 ? 4.154 -2.100 2.903 1.00 94.19 72 MET A O 1
ATOM 538 N N . THR A 1 73 ? 6.339 -2.136 2.384 1.00 93.81 73 THR A N 1
ATOM 539 C CA . THR A 1 73 ? 6.817 -2.236 3.770 1.00 93.81 73 THR A CA 1
ATOM 540 C C . THR A 1 73 ? 6.500 -0.960 4.544 1.00 93.81 73 THR A C 1
ATOM 542 O O . THR A 1 73 ? 6.003 -1.032 5.668 1.00 93.81 73 THR A O 1
ATOM 545 N N . GLU A 1 74 ? 6.741 0.203 3.938 1.00 95.38 74 GLU A N 1
ATOM 546 C CA . GLU A 1 74 ? 6.402 1.499 4.528 1.00 95.38 74 GLU A CA 1
ATOM 547 C C . GLU A 1 74 ? 4.889 1.633 4.752 1.00 95.38 74 GLU A C 1
ATOM 549 O O . GLU A 1 74 ? 4.451 1.956 5.861 1.00 95.38 74 GLU A O 1
ATOM 554 N N . ALA A 1 75 ? 4.080 1.284 3.745 1.00 95.69 75 ALA A N 1
ATOM 555 C CA . ALA A 1 75 ? 2.626 1.263 3.867 1.00 95.69 75 ALA A CA 1
ATOM 556 C C . ALA A 1 75 ? 2.189 0.346 5.018 1.00 95.69 75 ALA A C 1
ATOM 558 O O . ALA A 1 75 ? 1.422 0.761 5.885 1.00 95.69 75 ALA A O 1
ATOM 559 N N . LEU A 1 76 ? 2.726 -0.874 5.097 1.00 95.00 76 LEU A N 1
ATOM 560 C CA . LEU A 1 76 ? 2.375 -1.830 6.146 1.00 95.00 76 LEU A CA 1
ATOM 561 C C . LEU A 1 76 ? 2.651 -1.279 7.551 1.00 95.00 76 LEU A C 1
ATOM 563 O O . LEU A 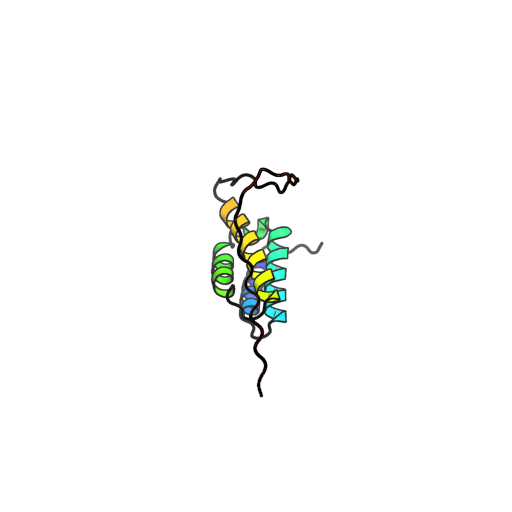1 76 ? 1.813 -1.422 8.443 1.00 95.00 76 LEU A O 1
ATOM 567 N N . GLN A 1 77 ? 3.795 -0.625 7.757 1.00 94.06 77 GLN A N 1
ATOM 568 C CA . GLN A 1 77 ? 4.147 -0.026 9.047 1.00 94.06 77 GLN A CA 1
ATOM 569 C C . GLN A 1 77 ? 3.190 1.104 9.440 1.00 94.06 77 GLN A C 1
ATOM 571 O O . GLN A 1 77 ? 2.713 1.147 10.579 1.00 94.06 77 GLN A O 1
ATOM 576 N N . LEU A 1 78 ? 2.873 1.997 8.500 1.00 95.31 78 LEU A N 1
ATOM 577 C CA . LEU A 1 78 ? 1.944 3.103 8.730 1.00 95.31 78 LEU A CA 1
ATOM 578 C C . LEU A 1 78 ? 0.538 2.593 9.060 1.00 95.31 78 LEU A C 1
ATOM 580 O O . LEU A 1 78 ? -0.080 3.044 10.024 1.00 95.31 78 LEU A O 1
ATOM 584 N N . TRP A 1 79 ? 0.054 1.608 8.308 1.00 95.06 79 TRP A N 1
ATOM 585 C CA . TRP A 1 79 ? -1.279 1.045 8.492 1.00 95.06 79 TRP A CA 1
ATOM 586 C C . TRP A 1 79 ? -1.406 0.245 9.792 1.00 95.06 79 TRP A C 1
ATOM 588 O O . TRP A 1 79 ? -2.404 0.393 10.498 1.00 95.06 79 TRP A O 1
ATOM 598 N N . LYS A 1 80 ? -0.373 -0.514 10.184 1.00 93.00 80 LYS A N 1
ATOM 599 C CA . LYS A 1 80 ? -0.316 -1.178 11.500 1.00 93.00 80 LYS A CA 1
ATOM 600 C C . LYS A 1 80 ? -0.347 -0.181 12.655 1.00 93.00 80 LYS A C 1
ATOM 602 O O . LYS A 1 80 ? -1.042 -0.409 13.642 1.00 93.00 80 LYS A O 1
ATOM 607 N N . LYS A 1 81 ? 0.356 0.948 12.525 1.00 92.00 81 LYS A N 1
ATOM 608 C CA . LYS A 1 81 ? 0.349 2.015 13.535 1.00 92.00 81 LYS A CA 1
ATOM 609 C C . LYS A 1 81 ? -1.042 2.622 13.730 1.00 92.00 81 LYS A C 1
ATOM 611 O O . LYS A 1 81 ? -1.378 2.987 14.852 1.00 92.00 81 LYS A O 1
ATOM 616 N N . ILE A 1 82 ? -1.837 2.732 12.665 1.00 91.81 82 ILE A N 1
ATOM 617 C CA . ILE A 1 82 ? -3.220 3.226 12.740 1.00 91.81 82 ILE A CA 1
ATOM 618 C C . ILE A 1 82 ? -4.131 2.165 13.365 1.00 91.81 82 ILE A C 1
ATOM 620 O O . ILE A 1 82 ? -4.883 2.493 14.277 1.00 91.81 82 ILE A O 1
ATOM 624 N N . ALA A 1 83 ? -4.013 0.901 12.943 1.00 88.31 83 ALA A N 1
ATOM 625 C CA . ALA A 1 83 ? -4.791 -0.210 13.499 1.00 88.31 83 ALA A CA 1
ATOM 626 C C . ALA A 1 83 ? -4.572 -0.379 15.015 1.00 88.31 83 ALA A C 1
ATOM 628 O O . ALA A 1 83 ? -5.523 -0.569 15.764 1.00 88.31 83 ALA A O 1
ATOM 629 N N . GLY A 1 84 ? -3.325 -0.246 15.478 1.00 78.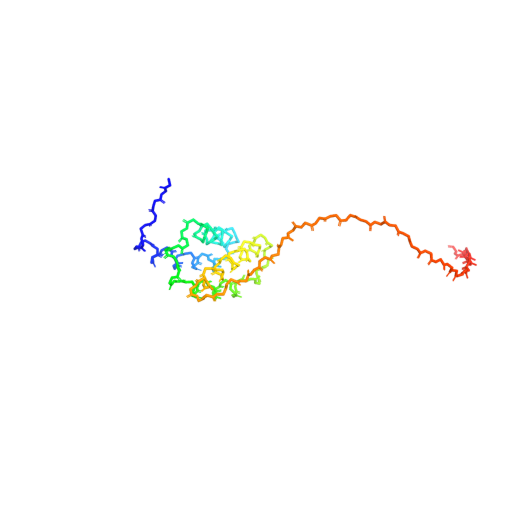50 84 GLY A N 1
ATOM 630 C CA . GLY A 1 84 ? -2.969 -0.331 16.898 1.00 78.50 84 GLY A CA 1
ATOM 631 C C . GLY A 1 84 ? -3.271 0.928 17.718 1.00 78.50 84 GLY A C 1
ATOM 632 O O . GLY A 1 84 ? -3.172 0.892 18.936 1.00 78.50 84 GLY A O 1
ATOM 633 N N . LYS A 1 85 ? -3.645 2.054 17.095 1.00 62.41 85 LYS A N 1
ATOM 634 C CA . LYS A 1 85 ? -3.999 3.291 17.817 1.00 62.41 85 LYS A CA 1
ATOM 635 C C . LYS A 1 85 ? -5.389 3.213 18.472 1.00 62.41 85 LYS A C 1
ATOM 637 O O . LYS A 1 85 ? -5.705 4.066 19.296 1.00 62.41 85 LYS A O 1
ATOM 642 N N . GLY A 1 86 ? -6.205 2.227 18.084 1.00 53.44 86 GLY A N 1
ATOM 643 C CA . GLY A 1 86 ? -7.561 2.004 18.595 1.00 53.44 86 GLY A CA 1
ATOM 644 C C . GLY A 1 86 ? -7.633 1.299 19.952 1.00 53.44 86 GLY A C 1
ATOM 645 O O . GLY A 1 86 ? -8.693 1.311 20.566 1.00 53.44 86 GLY A O 1
ATOM 646 N N . ASP A 1 87 ? -6.524 0.741 20.443 1.00 46.97 87 ASP A N 1
ATOM 647 C CA . ASP A 1 87 ? -6.429 0.142 21.774 1.00 46.97 87 ASP A CA 1
ATOM 648 C C . ASP A 1 87 ? -5.149 0.658 22.439 1.00 46.97 87 ASP A C 1
ATOM 650 O O . ASP A 1 87 ? -4.068 0.616 21.852 1.00 46.97 87 ASP A O 1
ATOM 654 N N . GLY A 1 88 ? -5.275 1.274 23.612 1.00 48.31 88 GLY A N 1
ATOM 655 C CA . GLY A 1 88 ? -4.212 2.053 24.244 1.00 48.31 88 GLY A CA 1
ATOM 656 C C . GLY A 1 88 ? -2.947 1.247 24.540 1.00 48.31 88 GLY A C 1
ATOM 657 O O . GLY A 1 88 ? -2.778 0.733 25.638 1.00 48.31 88 GLY A O 1
ATOM 658 N N . SER A 1 89 ? -1.999 1.229 23.607 1.00 41.53 89 SER A N 1
ATOM 659 C CA . SER A 1 89 ? -0.611 0.877 23.887 1.00 41.53 89 SER A CA 1
ATOM 660 C C . SER A 1 89 ? 0.322 1.775 23.081 1.00 41.53 89 SER A C 1
ATOM 662 O O . SER A 1 89 ? 0.652 1.534 21.919 1.00 41.53 89 SER A O 1
ATOM 664 N N . SER A 1 90 ? 0.734 2.871 23.720 1.00 53.84 90 SER A N 1
ATOM 665 C CA . SER A 1 90 ? 1.967 3.565 23.364 1.00 53.84 90 SER A CA 1
ATOM 666 C C . SER A 1 90 ? 3.115 2.569 23.488 1.00 53.84 90 SER A C 1
ATOM 668 O O . SER A 1 90 ? 3.513 2.252 24.606 1.00 53.84 90 SER A O 1
ATOM 670 N N . HIS A 1 91 ? 3.687 2.118 22.369 1.00 48.16 91 HIS A N 1
ATOM 671 C CA . HIS A 1 91 ? 5.075 1.683 22.417 1.00 48.16 91 HIS A CA 1
ATOM 672 C C . HIS A 1 91 ? 5.973 2.890 22.177 1.00 48.16 91 HIS A C 1
ATOM 674 O O . HIS A 1 91 ? 6.111 3.426 21.076 1.00 48.16 91 HIS A O 1
ATOM 680 N N . ASP A 1 92 ? 6.482 3.320 23.317 1.00 46.62 92 ASP A N 1
ATOM 681 C CA . ASP A 1 92 ? 7.559 4.241 23.579 1.00 46.62 92 ASP A CA 1
ATOM 682 C C . ASP A 1 92 ? 8.766 4.061 22.630 1.00 46.62 92 ASP A C 1
ATOM 684 O O . ASP A 1 92 ? 9.211 2.953 22.326 1.00 46.62 92 ASP A O 1
ATOM 688 N N . SER A 1 93 ? 9.228 5.209 22.135 1.00 51.06 93 SER A N 1
ATOM 689 C CA . SER A 1 93 ? 10.618 5.622 21.928 1.00 51.06 93 SER A CA 1
ATOM 690 C C . SER A 1 93 ? 11.661 4.585 21.478 1.00 51.06 93 SER A C 1
ATOM 692 O O . SER A 1 93 ? 12.172 3.789 22.259 1.00 51.06 93 SER A O 1
ATOM 694 N N . LYS A 1 94 ? 12.181 4.763 20.256 1.00 48.12 94 LYS A N 1
ATOM 695 C CA . LYS A 1 94 ? 13.617 4.555 20.013 1.00 48.12 94 LYS A CA 1
ATOM 696 C C . LYS A 1 94 ? 14.211 5.811 19.373 1.00 48.12 94 LYS A C 1
ATOM 698 O O . LYS A 1 94 ? 14.032 6.005 18.170 1.00 48.12 94 LYS A O 1
ATOM 703 N N . PRO A 1 95 ? 14.878 6.689 20.143 1.00 47.56 95 PRO A N 1
ATOM 704 C CA . PRO A 1 95 ? 15.610 7.795 19.558 1.00 47.56 95 PRO A CA 1
ATOM 705 C C . PRO A 1 95 ? 16.873 7.267 18.868 1.00 47.56 95 PRO A C 1
ATOM 707 O O . PRO A 1 95 ? 17.644 6.489 19.428 1.00 47.56 95 PRO A O 1
ATOM 710 N N . LEU A 1 96 ? 17.071 7.713 17.630 1.00 52.28 96 LEU A N 1
ATOM 711 C CA . LEU A 1 96 ? 18.385 7.810 17.007 1.00 52.28 96 LEU A CA 1
ATOM 712 C C . LEU A 1 96 ? 19.182 8.895 17.754 1.00 52.28 96 LEU A C 1
ATOM 714 O O . LEU A 1 96 ? 18.778 10.053 17.739 1.00 52.28 96 LEU A O 1
ATOM 718 N N . SER A 1 97 ? 20.299 8.529 18.384 1.00 48.91 97 SER A N 1
ATOM 719 C CA . SER A 1 97 ? 21.405 9.425 18.776 1.00 48.91 97 SER A CA 1
ATOM 720 C C . SER A 1 97 ? 22.603 8.525 19.120 1.00 48.91 97 SER A C 1
ATOM 722 O O . SER A 1 97 ? 22.487 7.716 20.031 1.00 48.91 97 SER A O 1
ATOM 724 N N . SER A 1 98 ? 23.601 8.352 18.247 1.00 50.12 98 SER A N 1
ATOM 725 C CA . SER A 1 98 ? 24.769 9.214 17.966 1.00 50.12 98 SER A CA 1
ATOM 726 C C . SER A 1 98 ? 25.911 9.054 18.983 1.00 50.12 98 SER A C 1
ATOM 728 O O . SER A 1 98 ? 25.654 9.023 20.181 1.00 50.12 98 SER A O 1
ATOM 730 N N . ASP A 1 99 ? 27.142 9.062 18.445 1.00 44.31 99 ASP A N 1
ATOM 731 C CA . ASP A 1 99 ? 28.469 9.143 19.096 1.00 44.31 99 ASP A CA 1
ATOM 732 C C . ASP A 1 99 ? 29.071 7.791 19.556 1.00 44.31 99 ASP A C 1
ATOM 734 O O . ASP A 1 99 ? 28.419 7.008 20.230 1.00 44.31 99 ASP A O 1
ATOM 738 N N . GLY A 1 100 ? 30.271 7.344 19.166 1.00 47.31 100 GLY A N 1
ATOM 739 C CA . GLY A 1 100 ? 31.505 8.071 18.865 1.00 47.31 100 GLY A CA 1
ATOM 740 C C . GLY A 1 100 ? 32.529 7.754 19.965 1.00 47.31 100 GLY A C 1
ATOM 741 O O . GLY A 1 100 ? 32.562 8.436 20.977 1.00 47.31 100 GLY A O 1
ATOM 742 N N . GLY A 1 101 ? 33.347 6.702 19.814 1.00 34.88 101 GLY A N 1
ATOM 743 C CA . GLY A 1 101 ? 34.376 6.386 20.818 1.00 34.88 101 GLY A CA 1
ATOM 744 C C . GLY A 1 101 ? 35.160 5.092 20.577 1.00 34.88 101 GLY A C 1
ATOM 745 O O . GLY A 1 101 ? 34.747 4.022 21.004 1.00 34.88 101 GLY A O 1
ATOM 746 N N . ASN A 1 102 ? 36.314 5.215 19.922 1.00 55.03 102 ASN A N 1
ATOM 747 C CA . ASN A 1 102 ? 37.479 4.325 20.058 1.00 55.03 102 ASN A CA 1
ATOM 748 C C . ASN A 1 102 ? 38.453 5.041 21.024 1.00 55.03 102 ASN A C 1
ATOM 750 O O . ASN A 1 102 ? 38.570 6.263 20.881 1.00 55.03 102 ASN A O 1
ATOM 754 N N . PRO A 1 103 ? 39.113 4.382 22.002 1.00 47.91 103 PRO A N 1
ATOM 755 C CA . PRO A 1 103 ? 40.377 3.681 21.727 1.00 47.91 103 PRO A CA 1
ATOM 756 C C . PRO A 1 103 ? 40.646 2.395 22.544 1.00 47.91 103 PRO A C 1
ATOM 758 O O . PRO A 1 103 ? 40.161 2.216 23.655 1.00 47.91 103 PRO A O 1
ATOM 761 N N . GLU A 1 104 ? 41.480 1.539 21.943 1.00 43.50 104 GLU A N 1
ATOM 762 C CA . GLU A 1 104 ? 42.519 0.667 22.525 1.00 43.50 104 GLU A CA 1
ATOM 763 C C . GLU A 1 104 ? 42.376 0.069 23.940 1.00 43.50 104 GLU A C 1
ATOM 765 O O . GLU A 1 104 ? 42.426 0.767 24.949 1.00 43.50 104 GLU A O 1
ATOM 770 N N . SER A 1 105 ? 42.523 -1.261 24.011 1.00 45.22 105 SER A N 1
ATOM 771 C CA . SER A 1 105 ? 43.508 -1.875 24.914 1.00 45.22 105 SER A CA 1
ATOM 772 C C . SER A 1 105 ? 43.926 -3.261 24.405 1.00 45.22 105 SER A C 1
ATOM 774 O O . SER A 1 105 ? 43.130 -4.193 24.436 1.00 45.22 105 SER A O 1
ATOM 776 N N . ALA A 1 106 ? 45.154 -3.318 23.873 1.00 43.81 106 ALA A N 1
ATOM 777 C CA . ALA A 1 106 ? 46.239 -4.255 24.203 1.00 43.81 106 ALA A CA 1
ATOM 778 C C . ALA A 1 106 ? 45.964 -5.779 24.279 1.00 43.81 106 ALA A C 1
ATOM 780 O O . ALA A 1 106 ? 44.994 -6.223 24.870 1.00 43.81 106 ALA A O 1
ATOM 781 N N . VAL A 1 107 ? 46.843 -6.709 23.898 1.00 41.34 107 VAL A N 1
ATOM 782 C CA . VAL A 1 107 ? 48.100 -6.824 23.132 1.00 41.34 107 VAL A CA 1
ATOM 783 C C . VAL A 1 107 ? 48.526 -8.301 23.304 1.00 41.34 107 VAL A C 1
ATOM 785 O O . VAL A 1 107 ? 48.148 -8.922 24.296 1.00 41.34 107 VAL A O 1
ATOM 788 N N . LEU A 1 108 ? 49.382 -8.793 22.399 1.00 42.62 108 LEU A N 1
ATOM 789 C CA . LEU A 1 108 ? 50.224 -10.013 22.439 1.00 42.62 108 LEU A CA 1
ATOM 790 C C . LEU A 1 108 ? 49.647 -11.214 21.677 1.00 42.62 108 LEU A C 1
ATOM 792 O O . LEU A 1 108 ? 48.650 -11.799 22.081 1.00 42.62 108 LEU A O 1
ATOM 796 N N . SER A 1 109 ? 50.154 -11.482 20.467 1.00 43.50 109 SER A N 1
ATOM 797 C CA . SER A 1 109 ? 51.374 -12.268 20.127 1.00 43.50 109 SER A CA 1
ATOM 798 C C . SER A 1 109 ? 50.911 -13.673 19.699 1.00 43.50 109 SER A C 1
ATOM 800 O O . SER A 1 109 ? 50.027 -14.231 20.324 1.00 43.50 109 SER A O 1
ATOM 802 N N . GLU A 1 110 ? 51.360 -14.302 18.616 1.00 46.31 110 GLU A N 1
ATOM 803 C CA . GLU A 1 110 ? 52.735 -14.494 18.173 1.00 46.31 110 GLU A CA 1
ATOM 804 C C . GLU A 1 110 ? 52.769 -15.030 16.720 1.00 46.31 110 GLU A C 1
ATOM 806 O O . GLU A 1 110 ? 51.793 -15.555 16.188 1.00 46.31 110 GLU A O 1
ATOM 811 N N . SER A 1 111 ? 53.939 -14.847 16.117 1.00 54.34 111 SER A N 1
ATOM 812 C CA . SER A 1 111 ? 54.461 -15.152 14.782 1.00 54.34 111 SER A CA 1
ATOM 813 C C . SER A 1 111 ? 54.109 -16.485 14.103 1.00 54.34 111 SER A C 1
ATOM 815 O O . SER A 1 111 ? 54.089 -17.533 14.742 1.00 54.34 111 SER A O 1
ATOM 817 N N . SER A 1 112 ? 54.092 -16.484 12.763 1.00 56.44 112 SER A N 1
ATOM 818 C CA . SER A 1 112 ? 55.155 -17.139 11.962 1.00 56.44 112 SER A CA 1
ATOM 819 C C . SER A 1 112 ? 55.002 -16.885 10.453 1.00 56.44 112 SER A C 1
ATOM 821 O O . SER A 1 112 ? 54.073 -17.349 9.798 1.00 56.44 112 SER A O 1
ATOM 823 N N . ASP A 1 113 ? 55.981 -16.163 9.908 1.00 53.47 113 ASP A N 1
ATOM 824 C CA . ASP A 1 113 ? 56.354 -16.124 8.497 1.00 53.47 113 ASP A CA 1
ATOM 825 C C . ASP A 1 113 ? 56.709 -17.520 7.969 1.00 53.47 113 ASP A C 1
ATOM 827 O O . ASP A 1 113 ? 57.659 -18.133 8.452 1.00 53.47 113 ASP A O 1
ATOM 831 N N . LEU A 1 114 ? 56.066 -17.969 6.887 1.00 57.03 114 LEU A N 1
ATOM 832 C CA . LEU A 1 114 ? 56.711 -18.871 5.929 1.00 57.03 114 LEU A CA 1
ATOM 833 C C . LEU A 1 114 ? 56.349 -18.499 4.488 1.00 57.03 114 LEU A C 1
ATOM 835 O O . LEU A 1 114 ? 55.328 -18.882 3.923 1.00 57.03 114 LEU A O 1
ATOM 839 N N . LYS A 1 115 ? 57.292 -17.783 3.880 1.00 53.81 115 LYS A N 1
ATOM 840 C CA . LYS A 1 115 ? 57.551 -17.714 2.444 1.00 53.81 115 LYS A CA 1
ATOM 841 C C . LYS A 1 115 ? 57.670 -19.132 1.869 1.00 53.81 115 LYS A C 1
ATOM 843 O O . LYS A 1 115 ? 58.566 -19.877 2.261 1.00 53.81 115 LYS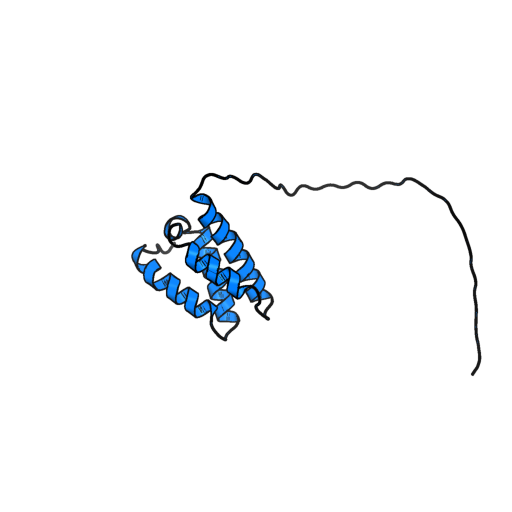 A O 1
ATOM 848 N N . LYS A 1 116 ? 56.859 -19.475 0.866 1.00 52.66 116 LYS A N 1
ATOM 849 C CA . LYS A 1 116 ? 57.196 -20.548 -0.078 1.00 52.66 116 LYS A CA 1
ATOM 850 C C . LYS A 1 116 ? 56.932 -20.087 -1.504 1.00 52.66 116 LYS A C 1
ATOM 852 O O . LYS A 1 116 ? 55.795 -19.970 -1.940 1.00 52.66 116 LYS A O 1
ATOM 857 N N . ALA A 1 117 ? 58.033 -19.820 -2.194 1.00 50.88 117 ALA A N 1
ATOM 858 C CA . ALA A 1 117 ? 58.100 -19.809 -3.641 1.00 50.88 117 ALA A CA 1
ATOM 859 C C . ALA A 1 117 ? 57.900 -21.238 -4.170 1.00 50.88 117 ALA A C 1
ATOM 861 O O . ALA A 1 117 ? 58.441 -22.185 -3.591 1.00 50.88 117 ALA A O 1
ATOM 862 N N . ASN A 1 118 ? 57.194 -21.390 -5.286 1.00 51.03 118 ASN A N 1
ATOM 863 C CA . ASN A 1 118 ? 57.504 -22.437 -6.250 1.00 51.03 118 ASN A CA 1
ATOM 864 C C . ASN A 1 118 ? 57.550 -21.835 -7.664 1.00 51.03 118 ASN A C 1
ATOM 866 O O . ASN A 1 118 ? 56.647 -21.129 -8.099 1.00 51.03 118 ASN A O 1
ATOM 870 N N . SER A 1 119 ? 58.690 -22.062 -8.308 1.00 47.47 119 SER A N 1
ATOM 871 C CA . SER A 1 119 ? 58.864 -22.065 -9.758 1.00 47.47 119 SER A CA 1
ATOM 872 C C . SER A 1 119 ? 58.495 -23.450 -10.307 1.00 47.47 119 SER A C 1
ATOM 874 O O . SER A 1 119 ? 58.308 -24.381 -9.517 1.00 47.47 119 SER A O 1
ATOM 876 N N . ASP A 1 120 ? 58.506 -23.524 -11.640 1.00 51.97 120 ASP A N 1
ATOM 877 C CA . ASP A 1 120 ? 58.275 -24.643 -12.569 1.00 51.97 120 ASP A CA 1
ATOM 878 C C . ASP A 1 120 ? 56.792 -24.860 -12.905 1.00 51.97 120 ASP A C 1
ATOM 880 O O . ASP A 1 120 ? 55.981 -25.131 -12.023 1.00 51.97 120 ASP A O 1
ATOM 884 N N . GLU A 1 121 ? 56.348 -24.673 -14.151 1.00 42.88 121 GLU A N 1
ATOM 885 C CA . GLU A 1 121 ? 56.994 -24.912 -15.462 1.00 42.88 121 GLU A CA 1
ATOM 886 C C . GLU A 1 121 ? 56.633 -23.828 -16.499 1.00 42.88 121 GLU A C 1
ATOM 888 O O . GLU A 1 121 ? 55.494 -23.303 -16.439 1.00 42.88 121 GLU A O 1
#

InterPro domains:
  IPR011989 Armadillo-like helical [G3DSA:1.25.10.10] (1-104)
  IPR016024 Armadillo-type fold [SSF48371] (7-96)
  IPR033337 MT-associated protein TORTIFOLIA1/SINE1-2 [PTHR31355] (2-114)
  IPR057600 TORTIFOLIA1/SINE1-2, N-terminal [PF24714] (1-81)

Secondary structure (DSSP, 8-state):
-PPPPHHHHHHHHHHHHHHHT-S-HHHHHHHHHHHHHHHHH-HHHHGGGHHHHHHHHHHHTT-SSHHHHHHHHHHHHHHHHHHGGGS----------------------------------

Radius of gyration: 25.56 Å; chains: 1; bounding box: 77×45×40 Å